Protein AF-A0A8X6XKU7-F1 (afdb_monomer_lite)

pLDDT: mean 76.02, std 21.01, range [29.84, 95.94]

Secondary structure (DSSP, 8-state):
--------------------------------------HHHHSPPEE-TT-HHHHHHHHHHHHHTTS--HHHHHHH--SEETTHHHHHHHHHHH-HHHHHS--------PPPPPHHHHS---TTSS-------------PPP-

Foldseek 3Di:
DDDDDDDDDDDDDDDPDDDDDDDDDDPPPPPCPDDPDDPLLVDAAEAELPDPVLVVVLVVLCVVVPNDDLVVSVVPDSHHYDPSSVSNCVNSCPDPVCVVDPDDPDPPPDDDDPCLVVDDDPPPPGDDDDDDPDDPDDDDPDD

Sequence (143 aa):
MLRQFAIDEQENYPAISRATLCHDSTERKYDKEGSPSTESQKYPILLPKTDHVVNLIIPDYHLKLLHAGSQLLQAALRFWILSAPGAIRRVVRRCIPFFRNPPRFTEQIMGDLLESRVCLSSVFQRIGLDFPGSFLIRSSKGR

Radius of gyration: 30.97 Å; chains: 1; bounding box: 67×94×66 Å

Organism: NCBI:txid2747483

Structure (mmCIF, N/CA/C/O backbone):
data_AF-A0A8X6XKU7-F1
#
_entry.id   AF-A0A8X6XKU7-F1
#
loop_
_atom_site.group_PDB
_atom_site.id
_atom_site.type_symbol
_atom_site.label_atom_id
_atom_site.label_alt_id
_atom_site.label_comp_id
_atom_site.label_asym_id
_atom_site.label_entity_id
_atom_site.label_seq_id
_atom_site.pdbx_PDB_ins_code
_atom_site.Cartn_x
_atom_site.Cartn_y
_atom_site.Cartn_z
_atom_site.occupancy
_atom_site.B_iso_or_equiv
_atom_site.auth_seq_id
_atom_site.auth_comp_id
_atom_site.auth_asym_id
_atom_site.auth_atom_id
_atom_site.pdbx_PDB_model_num
ATOM 1 N N . MET A 1 1 ? 18.959 -56.968 -18.031 1.00 41.44 1 MET A N 1
ATOM 2 C CA . MET A 1 1 ? 20.268 -56.515 -17.512 1.00 41.44 1 MET A CA 1
ATOM 3 C C . MET A 1 1 ? 19.992 -55.288 -16.662 1.00 41.44 1 MET A C 1
ATOM 5 O O . MET A 1 1 ? 19.634 -54.264 -17.212 1.00 41.44 1 MET A O 1
ATOM 9 N N . LEU A 1 2 ? 19.688 -55.487 -15.379 1.00 31.55 2 LEU A N 1
ATOM 10 C CA . LEU A 1 2 ? 20.653 -55.534 -14.264 1.00 31.55 2 LEU A CA 1
ATOM 11 C C . LEU A 1 2 ? 21.309 -54.160 -14.057 1.00 31.55 2 LEU A C 1
ATOM 13 O O . LEU A 1 2 ? 22.100 -53.739 -14.886 1.00 31.55 2 LEU A O 1
ATOM 17 N N . ARG A 1 3 ? 20.803 -53.414 -13.066 1.00 34.06 3 ARG A N 1
ATOM 18 C CA . ARG A 1 3 ? 21.398 -53.171 -11.725 1.00 3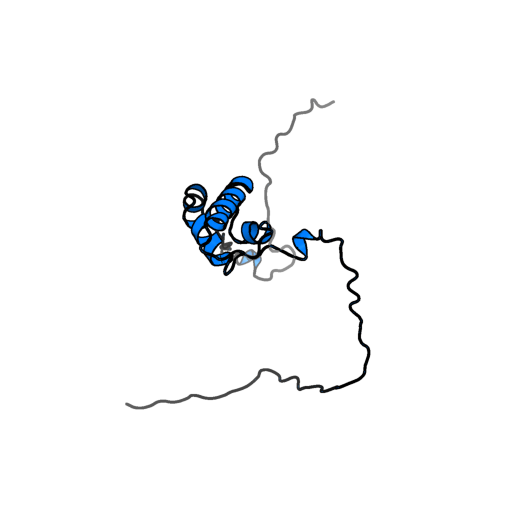4.06 3 ARG A CA 1
ATOM 19 C C . ARG A 1 3 ? 22.285 -51.909 -11.771 1.00 34.06 3 ARG A C 1
ATOM 21 O O . ARG A 1 3 ? 23.256 -51.918 -12.501 1.00 34.06 3 ARG A O 1
ATOM 28 N N . GLN A 1 4 ? 21.909 -50.749 -11.229 1.00 38.66 4 GLN A N 1
ATOM 29 C CA . GLN A 1 4 ? 21.617 -50.350 -9.841 1.00 38.66 4 GLN A CA 1
ATOM 30 C C . GLN A 1 4 ? 22.832 -49.757 -9.103 1.00 38.66 4 GLN A C 1
ATOM 32 O O . GLN A 1 4 ? 23.952 -50.199 -9.325 1.00 38.66 4 GLN A O 1
ATOM 37 N N . PHE A 1 5 ? 22.518 -48.843 -8.169 1.00 32.12 5 PHE A N 1
ATOM 38 C CA . PHE A 1 5 ? 23.328 -48.293 -7.067 1.00 32.12 5 PHE A CA 1
ATOM 39 C C . PHE A 1 5 ? 24.226 -47.103 -7.479 1.00 32.12 5 PHE A C 1
ATOM 41 O O . PHE A 1 5 ? 24.839 -47.142 -8.534 1.00 32.12 5 PHE A O 1
ATOM 48 N N . ALA A 1 6 ? 24.298 -45.987 -6.746 1.00 36.31 6 ALA A N 1
ATOM 49 C CA . ALA A 1 6 ? 24.219 -45.846 -5.294 1.00 36.31 6 ALA A CA 1
ATOM 50 C C . ALA A 1 6 ? 23.579 -44.520 -4.817 1.00 36.31 6 ALA A C 1
ATOM 52 O O . ALA A 1 6 ? 23.642 -43.490 -5.485 1.00 36.31 6 ALA A O 1
ATOM 53 N N . ILE A 1 7 ? 22.957 -44.625 -3.642 1.00 35.53 7 ILE A N 1
ATOM 54 C CA . ILE A 1 7 ? 22.621 -43.573 -2.674 1.00 35.53 7 ILE A CA 1
ATOM 55 C C . ILE A 1 7 ? 23.819 -43.481 -1.692 1.00 35.53 7 ILE A C 1
ATOM 57 O O . ILE A 1 7 ? 24.583 -44.445 -1.624 1.00 35.53 7 ILE A O 1
ATOM 61 N N . ASP A 1 8 ? 23.905 -42.379 -0.933 1.00 29.84 8 ASP A N 1
ATOM 62 C CA . ASP A 1 8 ? 24.845 -42.048 0.170 1.00 29.84 8 ASP A CA 1
ATOM 63 C C . ASP A 1 8 ? 26.211 -41.489 -0.286 1.00 29.84 8 ASP A C 1
ATOM 65 O O . ASP A 1 8 ? 26.763 -41.932 -1.284 1.00 29.84 8 ASP A O 1
ATOM 69 N N . GLU A 1 9 ? 26.812 -40.451 0.308 1.00 40.06 9 GLU A N 1
ATOM 70 C CA . GLU A 1 9 ? 26.745 -39.850 1.656 1.00 40.06 9 GLU A CA 1
ATOM 71 C C . GLU A 1 9 ? 26.743 -38.291 1.525 1.00 40.06 9 GLU A C 1
ATOM 73 O O . GLU A 1 9 ? 27.245 -37.749 0.541 1.00 40.06 9 GLU A O 1
ATOM 78 N N . GLN A 1 10 ? 26.080 -37.473 2.365 1.00 34.94 10 GLN A N 1
ATOM 79 C CA . GLN A 1 10 ? 26.487 -37.115 3.743 1.00 34.94 10 GLN A CA 1
ATOM 80 C C . GLN A 1 10 ? 27.991 -36.734 3.793 1.00 34.94 10 GLN A C 1
ATOM 82 O O . GLN A 1 10 ? 28.833 -37.479 3.336 1.00 34.94 10 GLN A O 1
ATOM 87 N N . GLU A 1 11 ? 28.513 -35.609 4.269 1.00 34.00 11 GLU A N 1
ATOM 88 C CA . GLU A 1 11 ? 28.120 -34.473 5.091 1.00 34.00 11 GLU A CA 1
ATOM 89 C C . GLU A 1 11 ? 29.205 -33.404 4.851 1.00 34.00 11 GLU A C 1
ATOM 91 O O . GLU A 1 11 ? 30.375 -33.774 4.820 1.00 34.00 11 GLU A O 1
ATOM 96 N N . ASN A 1 12 ? 28.888 -32.106 4.743 1.00 36.28 12 ASN A N 1
ATOM 97 C CA . ASN A 1 12 ? 29.779 -31.072 5.304 1.00 36.28 12 ASN A CA 1
ATOM 98 C C . ASN A 1 12 ? 29.107 -29.687 5.369 1.00 36.28 12 ASN A C 1
ATOM 100 O O . ASN A 1 12 ? 29.437 -28.767 4.622 1.00 36.28 12 ASN A O 1
ATOM 104 N N . TYR A 1 13 ? 28.146 -29.526 6.276 1.00 38.97 13 TYR A N 1
ATOM 105 C CA . TYR A 1 13 ? 27.897 -28.213 6.871 1.00 38.97 13 TYR A CA 1
ATOM 106 C C . TYR A 1 13 ? 28.744 -28.151 8.145 1.00 38.97 13 TYR A C 1
ATOM 108 O O . TYR A 1 13 ? 28.534 -28.992 9.021 1.00 38.97 13 TYR A O 1
ATOM 116 N N . PRO A 1 14 ? 29.688 -27.206 8.301 1.00 39.97 14 PRO A N 1
ATOM 117 C CA . PRO A 1 14 ? 30.453 -27.123 9.531 1.00 39.97 14 PRO A CA 1
ATOM 118 C C . PRO A 1 14 ? 29.539 -26.700 10.684 1.00 39.97 14 PRO A C 1
ATOM 120 O O . PRO A 1 14 ? 29.075 -25.562 10.780 1.00 39.97 14 PRO A O 1
ATOM 123 N N . ALA A 1 15 ? 29.299 -27.664 11.569 1.00 35.34 15 ALA A N 1
ATOM 124 C CA . ALA A 1 15 ? 28.739 -27.480 12.889 1.00 35.34 15 ALA A CA 1
ATOM 125 C C . ALA A 1 15 ? 29.697 -26.635 13.742 1.00 35.34 15 ALA A C 1
ATOM 127 O O . ALA A 1 15 ? 30.682 -27.140 14.277 1.00 35.34 15 ALA A O 1
ATOM 128 N N . ILE A 1 16 ? 29.381 -25.353 13.931 1.00 37.69 16 ILE A N 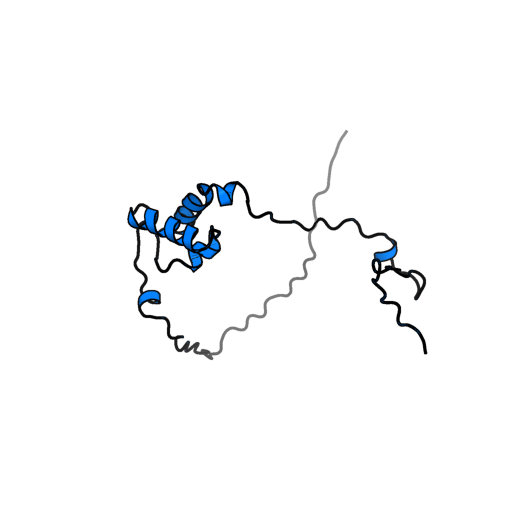1
ATOM 129 C CA . ILE A 1 16 ? 29.890 -24.612 15.087 1.00 37.69 16 ILE A CA 1
ATOM 130 C C . ILE A 1 16 ? 28.904 -24.847 16.228 1.00 37.69 16 ILE A C 1
ATOM 132 O O . ILE A 1 16 ? 27.855 -24.218 16.357 1.00 37.69 16 ILE A O 1
ATOM 136 N N . SER A 1 17 ? 29.264 -25.854 17.014 1.00 34.34 17 SER A N 1
ATOM 137 C CA . SER A 1 17 ? 28.699 -26.216 18.303 1.00 34.34 17 SER A CA 1
ATOM 138 C C . SER A 1 17 ? 28.547 -25.009 19.235 1.00 34.34 17 SER A C 1
ATOM 140 O O . SER A 1 17 ? 29.519 -24.335 19.565 1.00 34.34 17 SER A O 1
ATOM 142 N N . ARG A 1 18 ? 27.312 -24.827 19.719 1.00 41.88 18 ARG A N 1
ATOM 143 C CA . ARG A 1 18 ? 26.946 -24.633 21.135 1.00 41.88 18 ARG A CA 1
ATOM 144 C C . ARG A 1 18 ? 28.070 -24.129 22.055 1.00 41.88 18 ARG A C 1
ATOM 146 O O . ARG A 1 18 ? 28.831 -24.921 22.605 1.00 41.88 18 ARG A O 1
ATOM 153 N N . ALA A 1 19 ? 28.037 -22.835 22.355 1.00 38.44 19 ALA A N 1
ATOM 154 C CA . ALA A 1 19 ? 28.442 -22.329 23.661 1.00 38.44 19 ALA A CA 1
ATOM 155 C C . ALA A 1 19 ? 27.169 -22.040 24.468 1.00 38.44 19 ALA A C 1
ATOM 157 O O . ALA A 1 19 ? 26.467 -21.056 24.238 1.00 38.44 19 ALA A O 1
ATOM 158 N N . THR A 1 20 ? 26.846 -22.945 25.387 1.00 46.28 20 THR A N 1
ATOM 159 C CA . THR A 1 20 ? 25.908 -22.690 26.478 1.00 46.28 20 THR A CA 1
ATOM 160 C C . THR A 1 20 ? 26.613 -21.781 27.482 1.00 46.28 20 THR A C 1
ATOM 162 O O . THR A 1 20 ? 27.528 -22.231 28.164 1.00 46.28 20 THR A O 1
ATOM 165 N N . LEU A 1 21 ? 26.183 -20.527 27.602 1.00 47.84 21 LEU A N 1
ATOM 166 C CA . LEU A 1 21 ? 26.386 -19.734 28.813 1.00 47.84 21 LEU A CA 1
ATOM 167 C C . LEU A 1 21 ? 25.020 -19.219 29.241 1.00 47.84 21 LEU A C 1
ATOM 169 O O . LEU A 1 21 ? 24.426 -18.344 28.616 1.00 47.84 21 LEU A O 1
ATOM 173 N N . CYS A 1 22 ? 24.496 -19.863 30.276 1.00 43.56 22 CYS A N 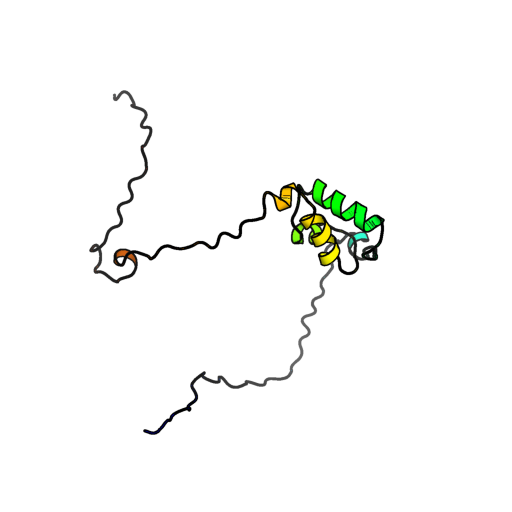1
ATOM 174 C CA . CYS A 1 22 ? 23.303 -19.443 30.974 1.00 43.56 22 CYS A CA 1
ATOM 175 C C . CYS A 1 22 ? 23.733 -18.598 32.178 1.00 43.56 22 CYS A C 1
ATOM 177 O O . CYS A 1 22 ? 24.621 -19.006 32.920 1.00 43.56 22 CYS A O 1
ATOM 179 N N . HIS A 1 23 ? 23.027 -17.478 32.339 1.00 49.25 23 HIS A N 1
ATOM 180 C CA . HIS A 1 23 ? 22.889 -16.633 33.526 1.00 49.25 23 HIS A CA 1
ATOM 181 C C . HIS A 1 23 ? 24.106 -15.810 33.981 1.00 49.25 23 HIS A C 1
ATOM 183 O O . HIS A 1 23 ? 24.982 -16.309 34.670 1.00 49.25 23 HIS A O 1
ATOM 189 N N . ASP A 1 24 ? 24.047 -14.494 33.736 1.00 35.62 24 ASP A N 1
ATOM 190 C CA . ASP A 1 24 ? 23.705 -13.608 34.854 1.00 35.62 24 ASP A CA 1
ATOM 191 C C . ASP A 1 24 ? 23.049 -12.288 34.395 1.00 35.62 24 ASP A C 1
ATOM 193 O O . ASP A 1 24 ? 23.580 -11.524 33.591 1.00 35.62 24 ASP A O 1
ATOM 197 N N . SER A 1 25 ? 21.825 -12.085 34.875 1.00 48.59 25 SER A N 1
ATOM 198 C CA . SER A 1 25 ? 21.288 -10.840 35.427 1.00 48.59 25 SER A CA 1
ATOM 199 C C . SER A 1 25 ? 21.897 -9.509 34.962 1.00 48.59 25 SER A C 1
ATOM 201 O O . SER A 1 25 ? 22.775 -8.954 35.608 1.00 48.59 25 SER A O 1
ATOM 203 N N . THR A 1 26 ? 21.314 -8.896 33.934 1.00 46.28 26 THR A N 1
ATOM 204 C CA . THR A 1 26 ? 20.923 -7.478 34.015 1.00 46.28 26 THR A CA 1
ATOM 205 C C . THR A 1 26 ? 19.709 -7.275 33.122 1.00 46.28 26 THR A C 1
ATOM 207 O O . THR A 1 26 ? 19.782 -7.267 31.893 1.00 46.28 26 THR A O 1
ATOM 210 N N . GLU A 1 27 ? 18.554 -7.144 33.763 1.00 43.00 27 GLU A N 1
ATOM 211 C CA . GLU A 1 27 ? 17.352 -6.598 33.160 1.00 43.00 27 GLU A CA 1
ATOM 212 C C . GLU A 1 27 ? 17.701 -5.235 32.555 1.00 43.00 27 GLU A C 1
ATOM 214 O O . GLU A 1 27 ? 17.753 -4.214 33.239 1.00 43.00 27 GLU A O 1
ATOM 219 N N . ARG A 1 28 ? 17.928 -5.184 31.240 1.00 41.56 28 ARG A N 1
ATOM 220 C CA . ARG A 1 28 ? 17.726 -3.933 30.517 1.00 41.56 28 ARG A CA 1
ATOM 221 C C . ARG A 1 28 ? 16.229 -3.714 30.448 1.00 41.56 28 ARG A C 1
ATOM 223 O O . ARG A 1 28 ? 15.568 -4.112 29.491 1.00 41.56 28 ARG A O 1
ATOM 230 N N . LYS A 1 29 ? 15.729 -3.103 31.522 1.00 41.66 29 LYS A N 1
ATOM 231 C CA . LYS A 1 29 ? 14.513 -2.303 31.578 1.00 41.66 29 LYS A CA 1
ATOM 232 C C . LYS A 1 29 ? 14.369 -1.545 30.260 1.00 41.66 29 LYS A C 1
ATOM 234 O O . LYS A 1 29 ? 14.986 -0.506 30.040 1.00 41.66 29 LYS A O 1
ATOM 239 N N . TYR A 1 30 ? 13.551 -2.079 29.363 1.00 42.72 30 TYR A N 1
ATOM 240 C CA . TYR A 1 30 ? 12.872 -1.248 28.389 1.00 42.72 30 TYR A CA 1
ATOM 241 C C . TYR A 1 30 ? 11.764 -0.533 29.156 1.00 42.72 30 TYR A C 1
ATOM 243 O O . TYR A 1 30 ? 10.590 -0.880 29.037 1.00 42.72 30 TYR A O 1
ATOM 251 N N . ASP A 1 31 ? 12.146 0.470 29.944 1.00 49.66 31 ASP A N 1
ATOM 252 C CA . ASP A 1 31 ? 11.231 1.531 30.335 1.00 49.66 31 ASP A CA 1
ATOM 253 C C . ASP A 1 31 ? 10.943 2.312 29.042 1.00 49.66 31 ASP A C 1
ATOM 255 O O . ASP A 1 31 ? 11.569 3.320 28.721 1.00 49.66 31 ASP A O 1
ATOM 259 N N . LYS A 1 32 ? 10.055 1.762 28.201 1.00 52.78 32 LYS A N 1
ATOM 260 C CA . LYS A 1 32 ? 9.459 2.502 27.092 1.00 52.78 32 LYS A CA 1
ATOM 261 C C . LYS A 1 32 ? 8.514 3.510 27.720 1.00 52.78 32 LYS A C 1
ATOM 263 O O . LYS A 1 32 ? 7.318 3.252 27.840 1.00 52.78 32 LYS A O 1
ATOM 268 N N . GLU A 1 33 ? 9.056 4.647 28.130 1.00 51.44 33 GLU A N 1
ATOM 269 C CA . GLU A 1 33 ? 8.235 5.823 28.357 1.00 51.44 33 GLU A CA 1
ATOM 270 C C . GLU A 1 33 ? 7.499 6.121 27.049 1.00 51.44 33 GLU A C 1
ATOM 272 O O . GLU A 1 33 ? 8.094 6.287 25.980 1.00 51.44 33 GLU A O 1
ATOM 277 N N . GLY A 1 34 ? 6.175 5.997 27.120 1.00 54.88 34 GLY A N 1
ATOM 278 C CA . GLY A 1 34 ? 5.301 5.985 25.965 1.00 54.88 34 GLY A CA 1
ATOM 279 C C . GLY A 1 34 ? 5.425 7.278 25.176 1.00 54.88 34 GLY A C 1
ATOM 280 O O . GLY A 1 34 ? 5.261 8.370 25.713 1.00 54.88 34 GLY A O 1
ATOM 281 N N . SER A 1 35 ? 5.628 7.148 23.865 1.00 61.22 35 SER A N 1
ATOM 282 C CA . SER A 1 35 ? 5.246 8.208 22.934 1.00 61.22 35 SER A CA 1
ATOM 283 C C . SER A 1 35 ? 3.820 8.663 23.268 1.00 61.22 35 SER A C 1
ATOM 285 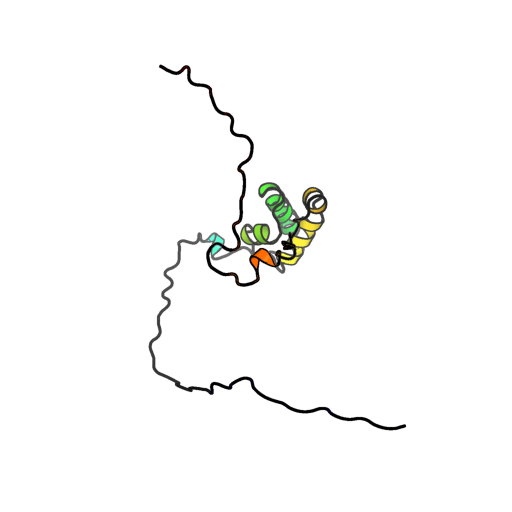O O . SER A 1 35 ? 3.006 7.783 23.572 1.00 61.22 35 SER A O 1
ATOM 287 N N . PRO A 1 36 ? 3.474 9.959 23.176 1.00 65.88 36 PRO A N 1
ATOM 288 C CA . PRO A 1 36 ? 2.118 10.436 23.423 1.00 65.88 36 PRO A CA 1
ATOM 289 C C . PRO A 1 36 ? 1.178 9.935 22.315 1.00 65.88 36 PRO A C 1
ATOM 291 O O . PRO A 1 36 ? 0.817 10.645 21.381 1.00 65.88 36 PRO A O 1
ATOM 294 N N . SER A 1 37 ? 0.802 8.660 22.389 1.00 62.41 37 SER A N 1
ATOM 295 C CA . SER A 1 37 ? -0.281 8.077 21.622 1.00 62.41 37 SER A CA 1
ATOM 296 C C . SER A 1 37 ? -1.571 8.613 22.215 1.00 62.41 37 SER A C 1
ATOM 298 O O . SER A 1 37 ? -1.818 8.442 23.407 1.00 62.41 37 SER A O 1
ATOM 300 N N . THR A 1 38 ? -2.392 9.263 21.397 1.00 71.75 38 THR A N 1
ATOM 301 C CA . THR A 1 38 ? -3.717 9.728 21.829 1.00 71.75 38 THR A CA 1
ATOM 302 C C . THR A 1 38 ? -4.516 8.570 22.445 1.00 71.75 38 THR A C 1
ATOM 304 O O . THR A 1 38 ? -4.409 7.445 21.956 1.00 71.75 38 THR A O 1
ATOM 307 N N . GLU A 1 39 ? -5.343 8.822 23.467 1.00 74.25 39 GLU A N 1
ATOM 308 C CA . GLU A 1 39 ? -6.151 7.787 24.152 1.00 74.25 39 GLU A CA 1
ATOM 309 C C . GLU A 1 39 ? -6.927 6.884 23.171 1.00 74.25 39 GLU A C 1
ATOM 311 O O . GLU A 1 39 ? -6.984 5.666 23.331 1.00 74.25 39 GLU A O 1
ATOM 316 N N . SER A 1 40 ? -7.418 7.464 22.070 1.00 69.06 40 SER A N 1
ATOM 317 C CA . SER A 1 40 ? -8.118 6.748 20.990 1.00 69.06 40 SER A CA 1
ATOM 318 C C . SER A 1 40 ? -7.288 5.678 20.263 1.00 69.06 40 SER A C 1
ATOM 320 O O . SER A 1 40 ? -7.841 4.761 19.665 1.00 69.06 40 SER A O 1
ATOM 322 N N . GLN A 1 41 ? -5.961 5.787 20.301 1.00 71.06 41 GLN A N 1
ATOM 323 C CA . GLN A 1 41 ? -5.032 4.839 19.688 1.00 71.06 41 GLN A CA 1
ATOM 324 C C . GLN A 1 41 ? -4.593 3.754 20.677 1.00 71.06 41 GLN A C 1
ATOM 326 O O . GLN A 1 41 ? -4.226 2.657 20.262 1.00 71.06 41 GLN A O 1
ATOM 331 N N . LYS A 1 42 ? -4.661 4.057 21.978 1.00 78.81 42 LYS A N 1
ATOM 332 C CA . LYS A 1 42 ? -4.389 3.115 23.06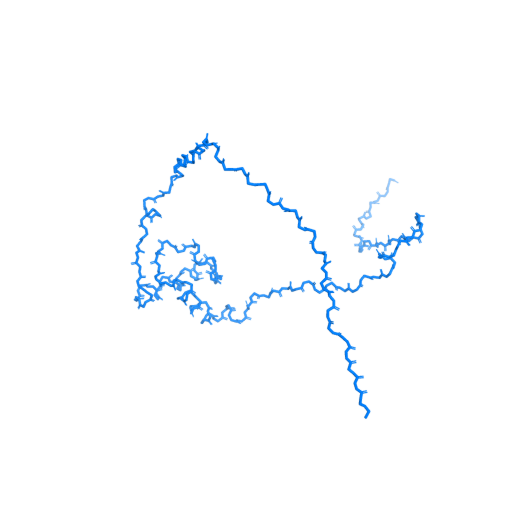6 1.00 78.81 42 LYS A CA 1
ATOM 333 C C . LYS A 1 42 ? -5.546 2.129 23.258 1.00 78.81 42 LYS A C 1
ATOM 335 O O . LYS A 1 42 ? -5.300 0.956 23.522 1.00 78.81 42 LYS A O 1
ATOM 340 N N . TYR A 1 43 ? -6.782 2.590 23.053 1.00 83.62 43 TYR A N 1
ATOM 341 C CA . TYR A 1 43 ? -8.001 1.790 23.207 1.00 83.62 43 TYR A CA 1
ATOM 342 C C . TYR A 1 43 ? -8.887 1.873 21.954 1.00 83.62 43 TYR A C 1
ATOM 344 O O . TYR A 1 43 ? -9.869 2.619 21.930 1.00 83.62 43 TYR A O 1
ATOM 352 N N . PRO A 1 44 ? -8.546 1.137 20.881 1.00 82.88 44 PRO A N 1
ATOM 353 C CA . PRO A 1 44 ? -9.335 1.153 19.658 1.00 82.88 44 PRO A CA 1
ATOM 354 C C . PRO A 1 44 ? -10.686 0.456 19.853 1.00 82.88 44 PRO A C 1
ATOM 356 O O . PRO A 1 44 ? -10.804 -0.548 20.556 1.00 82.88 44 PRO A O 1
ATOM 359 N N . ILE A 1 45 ? -11.709 0.953 19.157 1.00 88.81 45 ILE A N 1
ATOM 360 C CA . ILE A 1 45 ? -13.029 0.316 19.115 1.00 88.81 45 ILE A CA 1
ATOM 361 C C . ILE A 1 45 ? -12.918 -1.006 18.343 1.00 88.81 45 ILE A C 1
ATOM 363 O O . ILE A 1 45 ? -12.415 -1.035 17.213 1.00 88.81 45 ILE A O 1
ATOM 367 N N . LEU A 1 46 ? -13.402 -2.090 18.954 1.00 91.44 46 LEU A N 1
ATOM 368 C CA . LEU A 1 46 ? -13.471 -3.416 18.344 1.00 91.44 46 LEU A CA 1
ATOM 369 C C . LEU A 1 46 ? -14.755 -3.541 17.515 1.00 91.44 46 LEU A C 1
ATOM 371 O O . LEU A 1 46 ? -15.853 -3.379 18.042 1.00 91.44 46 LEU A O 1
ATOM 375 N N . LEU A 1 47 ? -14.619 -3.865 16.231 1.00 92.25 47 LEU A N 1
ATOM 376 C CA . LEU A 1 47 ? -15.732 -4.035 15.302 1.00 92.25 47 LEU A CA 1
ATOM 377 C C . LEU A 1 47 ? -15.769 -5.462 14.735 1.00 92.25 47 LEU A C 1
ATOM 379 O O . LEU A 1 47 ? -14.739 -5.986 14.284 1.00 92.25 47 LEU A O 1
ATOM 383 N N . PRO A 1 48 ? -16.947 -6.104 14.687 1.00 91.50 48 PRO A N 1
ATOM 384 C CA . PRO A 1 48 ? -17.093 -7.377 14.008 1.00 91.50 48 PRO A CA 1
ATOM 385 C C . PRO A 1 48 ? -16.974 -7.208 12.490 1.00 91.50 48 PRO A C 1
ATOM 387 O O . PRO A 1 48 ? -17.378 -6.210 11.899 1.00 91.50 48 PRO A O 1
ATOM 390 N N . LYS A 1 49 ? -16.435 -8.228 11.818 1.00 86.25 49 LYS A N 1
ATOM 391 C CA . LYS A 1 49 ? -16.165 -8.214 10.368 1.00 86.25 49 LYS A CA 1
ATOM 392 C C . LYS A 1 49 ? -17.398 -7.933 9.500 1.00 86.25 49 LYS A C 1
ATOM 394 O O . LYS A 1 49 ? -17.267 -7.446 8.378 1.00 86.25 49 LYS A O 1
ATOM 399 N N . THR A 1 50 ? -18.563 -8.371 9.965 1.00 86.19 50 THR A N 1
ATOM 400 C CA . THR A 1 50 ? -19.841 -8.333 9.242 1.00 86.19 50 THR A CA 1
ATOM 401 C C . THR A 1 50 ? -20.666 -7.095 9.558 1.00 86.19 50 THR A C 1
ATOM 403 O O . THR A 1 50 ? -21.750 -6.954 9.002 1.00 86.19 50 THR A O 1
ATOM 406 N N . ASP A 1 51 ? -20.166 -6.212 10.422 1.00 90.88 51 ASP A N 1
ATOM 407 C CA . ASP A 1 51 ? -20.882 -5.006 10.805 1.00 90.88 51 ASP A CA 1
ATOM 408 C C . ASP A 1 51 ? -21.135 -4.095 9.594 1.00 90.88 51 ASP A C 1
ATOM 410 O O . ASP A 1 51 ? -20.295 -3.960 8.695 1.00 90.88 51 ASP A O 1
ATOM 414 N N . HIS A 1 52 ? -22.291 -3.436 9.582 1.00 92.38 52 HIS A N 1
ATOM 415 C CA . HIS A 1 52 ? -22.637 -2.446 8.570 1.00 92.38 52 HIS A CA 1
ATOM 416 C C . HIS A 1 52 ? -21.621 -1.298 8.561 1.00 92.38 52 HIS A C 1
ATOM 418 O O . HIS A 1 52 ? -21.173 -0.873 7.497 1.00 92.38 52 HIS A O 1
ATOM 424 N N . VAL A 1 53 ? -21.173 -0.881 9.748 1.00 93.31 53 VAL A N 1
ATOM 425 C CA . VAL A 1 53 ? -20.195 0.197 9.932 1.00 93.31 53 VAL A CA 1
ATOM 426 C C . VAL A 1 53 ? -18.877 -0.109 9.212 1.00 93.31 53 VAL A C 1
ATOM 428 O O . VAL A 1 53 ? -18.339 0.737 8.500 1.00 93.31 53 VAL A O 1
ATOM 431 N N . VAL A 1 54 ? -18.383 -1.347 9.299 1.00 93.69 54 VAL A N 1
ATOM 432 C CA . VAL A 1 54 ? -17.150 -1.779 8.617 1.00 93.69 54 VAL A CA 1
ATOM 433 C C . VAL A 1 54 ? -17.287 -1.699 7.095 1.00 93.69 54 VAL A C 1
ATOM 435 O O . VAL A 1 54 ? -16.345 -1.300 6.404 1.00 93.69 54 VAL A O 1
ATOM 438 N N . ASN A 1 55 ? -18.466 -2.037 6.568 1.00 92.06 55 ASN A N 1
ATOM 439 C CA . ASN A 1 55 ? -18.748 -1.960 5.136 1.00 92.06 55 ASN A CA 1
ATOM 440 C C . ASN A 1 55 ? -18.836 -0.517 4.615 1.00 92.06 55 ASN A C 1
ATOM 442 O O . ASN A 1 55 ? -18.731 -0.331 3.408 1.00 92.06 55 ASN A O 1
ATOM 446 N N . LEU A 1 56 ? -18.989 0.480 5.492 1.00 93.75 56 LEU A N 1
ATOM 447 C CA . LEU A 1 56 ? -18.964 1.903 5.139 1.00 93.75 56 LEU A CA 1
ATOM 448 C C . LEU A 1 56 ? -17.577 2.529 5.333 1.00 93.75 56 LEU A C 1
ATOM 450 O O . LEU A 1 56 ? -17.089 3.235 4.453 1.00 93.75 56 LEU A O 1
ATOM 454 N N . ILE A 1 57 ? -16.912 2.229 6.453 1.00 94.94 57 ILE A N 1
ATOM 455 C CA . ILE A 1 57 ? -15.617 2.828 6.804 1.00 94.94 57 ILE A CA 1
ATOM 456 C C . ILE A 1 57 ? -14.518 2.404 5.824 1.00 94.94 57 ILE A C 1
ATOM 458 O O . ILE A 1 57 ? -13.724 3.238 5.394 1.00 94.94 57 ILE A O 1
ATOM 462 N N . ILE A 1 58 ? -14.445 1.119 5.453 1.00 95.06 58 ILE A N 1
ATOM 463 C CA . ILE A 1 58 ? -13.360 0.638 4.581 1.00 95.06 58 ILE A CA 1
ATOM 464 C C . ILE A 1 58 ? -13.418 1.304 3.190 1.00 95.06 58 ILE A C 1
ATOM 466 O O . ILE A 1 58 ? -12.376 1.792 2.747 1.00 95.06 58 ILE A O 1
ATOM 470 N N . PRO A 1 59 ? -14.569 1.366 2.485 1.00 95.06 59 PRO A N 1
ATOM 471 C CA . PRO A 1 59 ? -14.662 2.097 1.220 1.00 95.06 59 PRO A CA 1
ATOM 472 C C . PRO A 1 59 ? -14.368 3.592 1.348 1.00 95.06 59 PRO A C 1
ATOM 474 O O . PRO A 1 59 ? -13.673 4.133 0.493 1.00 95.06 59 PRO A O 1
ATOM 477 N N . ASP A 1 60 ? -14.838 4.243 2.414 1.00 95.50 60 ASP A N 1
ATOM 478 C CA . ASP A 1 60 ? -14.584 5.667 2.656 1.00 95.50 60 ASP A CA 1
ATOM 479 C C . ASP A 1 60 ? -13.078 5.957 2.774 1.00 95.50 60 ASP A C 1
ATOM 481 O O . ASP A 1 60 ? -12.540 6.794 2.049 1.00 95.50 60 ASP A O 1
ATOM 485 N N . TYR A 1 61 ? -12.355 5.181 3.589 1.00 95.44 61 TYR A N 1
ATOM 486 C CA . TYR A 1 61 ? -10.895 5.284 3.689 1.00 95.44 61 TYR A CA 1
ATOM 487 C C . TYR A 1 61 ? -10.185 4.914 2.383 1.00 95.44 61 TYR A C 1
ATOM 489 O O . TYR A 1 61 ? -9.200 5.552 2.019 1.00 95.44 61 TYR A O 1
ATOM 497 N N . HIS A 1 62 ? -10.676 3.907 1.656 1.00 95.19 62 HIS A N 1
ATOM 498 C CA . HIS A 1 62 ? -10.105 3.521 0.367 1.00 95.19 62 HIS A CA 1
ATOM 499 C C . HIS A 1 62 ? -10.181 4.658 -0.661 1.00 95.19 62 HIS A C 1
ATOM 501 O O . HIS A 1 62 ? -9.216 4.875 -1.389 1.00 95.19 62 HIS A O 1
ATOM 507 N N . LEU A 1 63 ? -11.290 5.404 -0.698 1.00 94.50 63 LEU A N 1
ATOM 508 C CA . LEU A 1 63 ? -11.459 6.556 -1.586 1.00 94.50 63 LEU A CA 1
ATOM 509 C C . LEU A 1 63 ? -10.673 7.781 -1.100 1.00 94.50 63 LEU A C 1
ATOM 511 O O . LEU A 1 63 ? -9.976 8.405 -1.897 1.00 94.50 63 LEU A O 1
ATOM 515 N N . LYS A 1 64 ? -10.712 8.086 0.205 1.00 95.94 64 LYS A N 1
ATOM 516 C CA . LYS A 1 64 ? -9.949 9.195 0.811 1.00 95.94 64 LYS A CA 1
ATOM 517 C C . LYS A 1 64 ? -8.442 9.061 0.605 1.00 95.94 64 LYS A C 1
ATOM 519 O O . LYS A 1 64 ? -7.755 10.062 0.443 1.00 95.94 64 LYS A O 1
ATOM 524 N N . LEU A 1 65 ? -7.934 7.830 0.588 1.00 94.94 65 LEU A N 1
ATOM 525 C CA . LEU A 1 65 ? -6.524 7.519 0.351 1.00 94.94 65 LEU A CA 1
ATOM 526 C C . LEU A 1 65 ? -6.228 7.181 -1.121 1.00 94.94 65 LEU A C 1
ATOM 528 O O . LEU A 1 65 ? -5.281 6.448 -1.396 1.00 94.94 65 LEU A O 1
ATOM 532 N N . LEU A 1 66 ? -7.034 7.686 -2.063 1.00 93.31 66 LEU A N 1
ATOM 533 C CA . LEU A 1 66 ? -6.796 7.587 -3.510 1.00 93.31 66 LEU A CA 1
ATOM 534 C C . LEU A 1 66 ? -6.620 6.144 -4.012 1.00 93.31 66 LEU A C 1
ATOM 536 O O . LEU A 1 66 ? -5.661 5.816 -4.706 1.00 93.31 66 LEU A O 1
ATOM 540 N N . HIS A 1 67 ? -7.558 5.268 -3.663 1.00 92.12 67 HIS A N 1
ATOM 541 C CA . HIS A 1 67 ? -7.529 3.842 -3.997 1.00 92.12 67 HIS A CA 1
ATOM 542 C C . HIS A 1 67 ? -6.362 3.063 -3.379 1.00 92.12 67 HIS A C 1
ATOM 544 O O . HIS A 1 67 ? -5.862 2.101 -3.967 1.00 92.12 67 HIS A O 1
ATOM 550 N N . ALA A 1 68 ? -5.970 3.443 -2.162 1.00 90.81 68 ALA A N 1
ATOM 551 C CA . ALA A 1 68 ? -4.928 2.778 -1.394 1.00 90.81 68 ALA A CA 1
ATOM 552 C C . ALA A 1 68 ? -5.046 1.242 -1.390 1.00 90.81 68 ALA A C 1
ATOM 554 O O . ALA A 1 68 ? -6.137 0.663 -1.309 1.00 90.81 68 ALA A O 1
ATOM 555 N N . GLY A 1 69 ? -3.885 0.584 -1.433 1.00 90.62 69 GLY A N 1
ATOM 556 C CA . GLY A 1 69 ? -3.764 -0.864 -1.293 1.00 90.62 69 GLY A CA 1
ATOM 557 C C . GLY A 1 69 ? -4.056 -1.349 0.131 1.00 90.62 69 GLY A C 1
ATOM 558 O O . GLY A 1 69 ? -4.191 -0.570 1.076 1.00 90.62 69 GLY A O 1
ATOM 559 N N . SER A 1 70 ? -4.115 -2.670 0.310 1.00 92.06 70 SER A N 1
ATOM 560 C CA . SER A 1 70 ? -4.551 -3.275 1.576 1.00 92.06 70 SER A CA 1
ATOM 561 C C . SER A 1 70 ? -3.676 -2.927 2.779 1.00 92.06 70 SER A C 1
ATOM 563 O O . SER A 1 70 ? -4.201 -2.752 3.874 1.00 92.06 70 SER A O 1
ATOM 565 N N . GLN A 1 71 ? -2.360 -2.824 2.585 1.00 92.25 71 GLN A N 1
ATOM 566 C CA . GLN A 1 71 ? -1.417 -2.537 3.668 1.00 92.25 71 GLN A CA 1
ATOM 567 C C . GLN A 1 71 ? -1.564 -1.101 4.178 1.00 92.25 71 GLN A C 1
ATOM 569 O O . GLN A 1 71 ? -1.607 -0.879 5.386 1.00 92.25 71 GLN A O 1
ATOM 574 N N . LEU A 1 72 ? -1.727 -0.143 3.261 1.00 93.56 72 LEU A N 1
ATOM 575 C CA . LEU A 1 72 ? -1.938 1.257 3.612 1.00 93.56 72 LEU A CA 1
ATOM 576 C C . LEU A 1 72 ? -3.291 1.460 4.307 1.00 93.56 72 LEU A C 1
ATOM 578 O O . LEU A 1 72 ? -3.346 2.129 5.334 1.00 93.56 72 LEU A O 1
ATOM 582 N N . LEU A 1 73 ? -4.363 0.820 3.819 1.00 94.75 73 LEU A N 1
ATOM 583 C CA . LEU A 1 73 ? -5.653 0.848 4.518 1.00 94.75 73 LEU A CA 1
ATOM 584 C C . LEU A 1 73 ? -5.552 0.279 5.932 1.00 94.75 73 LEU A C 1
ATOM 586 O O . LEU A 1 73 ? -6.091 0.864 6.865 1.00 94.75 73 LEU A O 1
ATOM 590 N N . GLN A 1 74 ? -4.865 -0.850 6.102 1.00 93.25 74 GLN A N 1
ATOM 591 C CA . GLN A 1 74 ? -4.726 -1.476 7.413 1.00 93.25 74 GLN A CA 1
ATOM 592 C C . GLN A 1 74 ? -3.970 -0.579 8.403 1.00 93.25 74 GLN A C 1
ATOM 594 O O . GLN A 1 74 ? -4.323 -0.561 9.576 1.00 93.25 74 GLN A O 1
ATOM 599 N N . ALA A 1 75 ? -2.971 0.174 7.936 1.00 92.12 75 ALA A N 1
ATOM 600 C CA . ALA A 1 75 ? -2.235 1.128 8.763 1.00 92.12 75 ALA A CA 1
ATOM 601 C C . ALA A 1 75 ? -3.040 2.403 9.079 1.00 92.12 75 ALA A C 1
ATOM 603 O O . ALA A 1 75 ? -2.861 2.997 10.139 1.00 92.12 75 ALA A O 1
ATOM 604 N N . ALA A 1 76 ? -3.918 2.835 8.170 1.00 92.19 76 ALA A N 1
ATOM 605 C CA . ALA A 1 76 ? -4.698 4.062 8.327 1.00 92.19 76 ALA A CA 1
ATOM 606 C C . ALA A 1 76 ? -5.962 3.889 9.188 1.00 92.19 76 ALA A C 1
ATOM 608 O O . ALA A 1 76 ? -6.455 4.858 9.773 1.00 92.19 76 ALA A O 1
ATOM 609 N N . LEU A 1 77 ? -6.511 2.674 9.258 1.00 91.38 77 LEU A N 1
ATOM 610 C CA . LEU A 1 77 ? -7.691 2.378 10.065 1.00 91.38 77 LEU A CA 1
ATOM 611 C C . LEU A 1 77 ? -7.356 2.456 11.559 1.00 91.38 77 LEU A C 1
ATOM 613 O O . LEU A 1 77 ? -6.522 1.714 12.067 1.00 91.38 77 LEU A O 1
ATOM 617 N N . ARG A 1 78 ? -8.081 3.311 12.285 1.00 88.81 78 ARG A N 1
ATOM 618 C CA . ARG A 1 78 ? -7.988 3.449 13.752 1.00 88.81 78 ARG A CA 1
ATOM 619 C C . ARG A 1 78 ? -8.906 2.484 14.521 1.00 88.81 78 ARG A C 1
ATOM 621 O O . ARG A 1 78 ? -9.109 2.647 15.718 1.00 88.81 78 ARG A O 1
ATOM 628 N N . PHE A 1 79 ? -9.477 1.498 13.831 1.00 90.00 79 PHE A N 1
ATOM 629 C CA . PHE A 1 79 ? -10.439 0.541 14.378 1.00 90.00 79 PHE A CA 1
ATOM 630 C C . PHE A 1 79 ? -9.854 -0.865 14.381 1.00 90.00 79 PHE A C 1
ATOM 632 O O . PHE A 1 79 ? -9.203 -1.279 13.417 1.00 90.00 79 PHE A O 1
ATOM 639 N N . TRP A 1 80 ? -10.161 -1.640 15.419 1.00 91.12 80 TRP A N 1
ATOM 640 C CA . TRP A 1 80 ? -9.840 -3.059 15.439 1.00 91.12 80 TRP A CA 1
ATOM 641 C C . TRP A 1 80 ? -10.975 -3.857 14.824 1.00 91.12 80 TRP A C 1
ATOM 643 O O . TRP A 1 80 ? -11.956 -4.195 15.469 1.00 91.12 80 TRP A O 1
ATOM 653 N N . ILE A 1 81 ? -10.841 -4.168 13.540 1.00 92.88 81 ILE A N 1
ATOM 654 C CA . ILE A 1 81 ? -11.810 -5.006 12.837 1.00 92.88 81 ILE A CA 1
ATOM 655 C C . ILE A 1 81 ? -11.371 -6.464 12.964 1.00 92.88 81 ILE A C 1
ATOM 657 O O . ILE A 1 81 ? -10.252 -6.821 12.578 1.00 92.88 81 ILE A O 1
ATOM 661 N N . LEU A 1 82 ? -12.263 -7.332 13.445 1.00 91.25 82 LEU A N 1
ATOM 662 C CA . LEU A 1 82 ? -12.015 -8.772 13.480 1.00 91.25 82 LEU A CA 1
ATOM 663 C C . LEU A 1 82 ? -11.725 -9.276 12.058 1.00 91.25 82 LEU A C 1
ATOM 665 O O . LEU A 1 82 ? -12.560 -9.178 11.159 1.00 91.25 82 LEU A O 1
ATOM 669 N N . SER A 1 83 ? -10.522 -9.809 11.826 1.00 88.19 83 SER A N 1
ATOM 670 C CA . SER A 1 83 ? -10.056 -10.196 10.485 1.00 88.19 83 SER A CA 1
ATOM 671 C C . SER A 1 83 ? -10.070 -9.030 9.468 1.00 88.19 83 SER A C 1
ATOM 673 O O . SER A 1 83 ? -10.479 -9.195 8.310 1.00 88.19 83 SER A O 1
ATOM 675 N N . ALA A 1 84 ? -9.578 -7.850 9.879 1.00 90.19 84 ALA A N 1
ATOM 676 C CA . ALA A 1 84 ? -9.446 -6.656 9.031 1.00 90.19 84 ALA A CA 1
ATOM 677 C C . ALA A 1 84 ? -8.853 -6.932 7.630 1.00 90.19 84 ALA A C 1
ATOM 679 O O . ALA A 1 84 ? -9.462 -6.510 6.643 1.00 90.19 84 ALA A O 1
ATOM 680 N N . PRO A 1 85 ? -7.758 -7.714 7.469 1.00 91.81 85 PRO A N 1
ATOM 681 C CA . PRO A 1 85 ? -7.160 -7.950 6.151 1.00 91.81 85 PRO A CA 1
ATOM 682 C C . PRO A 1 85 ? -8.103 -8.653 5.167 1.00 91.81 85 PRO A C 1
ATOM 684 O O . PRO A 1 85 ? -7.968 -8.514 3.950 1.00 91.81 85 PRO A O 1
ATOM 687 N N . GLY A 1 86 ? -9.049 -9.453 5.669 1.00 92.50 86 GLY A N 1
ATOM 688 C CA . GLY A 1 86 ? -10.056 -10.115 4.843 1.00 92.50 86 GLY A CA 1
ATOM 689 C C . GLY A 1 86 ? -11.137 -9.148 4.360 1.00 92.50 86 GLY A C 1
ATOM 690 O O . GLY A 1 86 ? -11.521 -9.193 3.192 1.00 92.50 86 GLY A O 1
ATOM 691 N N . ALA A 1 87 ? -11.608 -8.262 5.242 1.00 92.88 87 ALA A N 1
ATOM 692 C CA . ALA A 1 87 ? -12.593 -7.237 4.898 1.00 92.88 87 ALA A CA 1
ATOM 693 C C . ALA A 1 87 ? -12.009 -6.199 3.923 1.00 92.88 87 ALA A C 1
ATOM 695 O O . ALA A 1 87 ? -12.623 -5.903 2.900 1.00 92.88 87 ALA A O 1
ATOM 696 N N . ILE A 1 88 ? -10.777 -5.743 4.169 1.00 94.50 88 ILE A N 1
ATOM 697 C CA . ILE A 1 88 ? -10.067 -4.786 3.310 1.00 94.50 88 ILE A CA 1
ATOM 698 C C . ILE A 1 88 ? -9.850 -5.365 1.908 1.00 94.50 88 ILE A C 1
ATOM 700 O O . ILE A 1 88 ? -10.210 -4.731 0.917 1.00 94.50 88 ILE A O 1
ATOM 704 N N . ARG A 1 89 ? -9.338 -6.602 1.793 1.00 92.94 89 ARG A N 1
ATOM 705 C CA . ARG A 1 89 ? -9.136 -7.251 0.483 1.00 92.94 89 ARG A CA 1
ATOM 706 C C . ARG A 1 89 ? -10.430 -7.399 -0.312 1.00 92.94 89 ARG A C 1
ATOM 708 O O . ARG A 1 89 ? -10.389 -7.294 -1.533 1.00 92.94 89 ARG A O 1
ATOM 715 N N . ARG A 1 90 ? -11.569 -7.629 0.350 1.00 92.38 90 ARG A N 1
ATOM 716 C CA . ARG A 1 90 ? -12.879 -7.697 -0.317 1.00 92.38 90 ARG A CA 1
ATOM 717 C C . ARG A 1 90 ? -13.230 -6.372 -0.995 1.00 92.38 90 ARG A C 1
ATOM 719 O O . ARG A 1 90 ? -13.695 -6.397 -2.129 1.00 92.38 90 ARG A O 1
ATOM 726 N N . VAL A 1 91 ? -13.008 -5.247 -0.316 1.00 92.94 91 VAL A N 1
ATOM 727 C CA . VAL A 1 91 ? -13.294 -3.909 -0.857 1.00 92.94 91 VAL A CA 1
ATOM 728 C C . VAL A 1 91 ? -12.317 -3.556 -1.975 1.00 92.94 91 VAL A C 1
ATOM 730 O O . VAL A 1 91 ? -12.749 -3.228 -3.075 1.00 92.94 91 VAL A O 1
ATOM 733 N N . VAL A 1 92 ? -11.012 -3.722 -1.738 1.00 92.75 92 VAL A N 1
ATOM 734 C CA . VAL A 1 92 ? -9.964 -3.399 -2.723 1.00 92.75 92 VAL A CA 1
ATOM 735 C C . VAL A 1 92 ? -10.140 -4.200 -4.020 1.00 92.75 92 VAL A C 1
ATOM 737 O O . VAL A 1 92 ? -10.028 -3.640 -5.102 1.00 92.75 92 VAL A O 1
ATOM 740 N N . ARG A 1 93 ? -10.496 -5.491 -3.946 1.00 90.88 93 ARG A N 1
ATOM 741 C CA . ARG A 1 93 ? -10.737 -6.321 -5.145 1.00 90.88 93 ARG A CA 1
ATOM 742 C C . ARG A 1 93 ? -11.983 -5.933 -5.941 1.00 90.88 93 ARG A C 1
ATOM 744 O O . ARG A 1 93 ? -12.055 -6.252 -7.120 1.00 90.88 93 ARG A O 1
ATOM 751 N N . ARG A 1 94 ? -12.971 -5.290 -5.310 1.00 91.38 94 ARG A N 1
ATOM 752 C CA . ARG A 1 94 ? -14.181 -4.788 -5.986 1.00 91.38 94 ARG A CA 1
ATOM 753 C C . ARG A 1 94 ? -13.976 -3.402 -6.602 1.00 91.38 94 ARG A C 1
ATOM 755 O O . ARG A 1 94 ? -14.832 -2.939 -7.347 1.00 91.38 94 ARG A O 1
ATOM 762 N N . CYS A 1 95 ? -12.866 -2.735 -6.294 1.00 91.56 95 CYS A N 1
ATOM 763 C CA . CYS A 1 95 ? -12.547 -1.425 -6.835 1.00 91.56 95 CYS A CA 1
ATOM 764 C C . CYS A 1 95 ? -12.131 -1.526 -8.311 1.00 91.56 95 CYS A C 1
ATOM 766 O O . CYS A 1 95 ? -11.115 -2.137 -8.637 1.00 91.56 95 CYS A O 1
ATOM 768 N N . ILE A 1 96 ? -12.896 -0.883 -9.200 1.00 90.44 96 ILE A N 1
ATOM 769 C CA . ILE A 1 96 ? -12.636 -0.876 -10.648 1.00 90.44 96 ILE A CA 1
ATOM 770 C C . ILE A 1 96 ? -11.279 -0.224 -10.983 1.00 90.44 96 ILE A C 1
ATOM 772 O O . ILE A 1 96 ? -10.518 -0.844 -11.725 1.00 90.44 96 ILE A O 1
ATOM 776 N N . PRO A 1 97 ? -10.921 0.966 -10.450 1.00 85.88 97 PRO A N 1
ATOM 777 C CA . PRO A 1 97 ? -9.592 1.554 -10.647 1.00 85.88 97 PRO A CA 1
ATOM 778 C C . PRO A 1 97 ? -8.435 0.624 -10.271 1.00 85.88 97 PRO A C 1
ATOM 780 O O . PRO A 1 97 ? -7.511 0.450 -11.061 1.00 85.88 97 PRO A O 1
ATOM 783 N N . PHE A 1 98 ? -8.513 -0.021 -9.104 1.00 86.62 98 PHE A N 1
ATOM 784 C CA . PHE A 1 98 ? -7.476 -0.943 -8.638 1.00 86.62 98 PHE A CA 1
ATOM 785 C C . PHE A 1 98 ? -7.406 -2.213 -9.499 1.00 86.62 98 PHE A C 1
ATOM 787 O O . PHE A 1 98 ? -6.324 -2.716 -9.781 1.00 86.62 98 PHE A O 1
ATOM 794 N N . PHE A 1 99 ? -8.558 -2.719 -9.951 1.00 86.50 99 PHE A N 1
ATOM 795 C CA . PHE A 1 99 ? -8.623 -3.873 -10.845 1.00 86.50 99 PHE A CA 1
ATOM 796 C C . PHE A 1 99 ? -8.067 -3.570 -12.244 1.00 86.50 99 PHE A C 1
ATOM 798 O O . PHE A 1 99 ? -7.401 -4.417 -12.831 1.00 86.50 99 PHE A O 1
ATOM 805 N N . ARG A 1 100 ? -8.323 -2.369 -12.779 1.00 88.50 100 ARG A N 1
ATOM 806 C CA . ARG A 1 100 ? -7.807 -1.931 -14.088 1.00 88.50 100 ARG A CA 1
ATOM 807 C C . ARG A 1 100 ? -6.306 -1.656 -14.059 1.00 88.50 100 ARG A C 1
ATOM 809 O O . ARG A 1 100 ? -5.619 -1.987 -15.020 1.00 88.50 100 ARG A O 1
ATOM 816 N N . ASN A 1 101 ? -5.813 -1.090 -12.959 1.00 85.25 101 ASN A N 1
ATOM 817 C CA . ASN A 1 101 ? -4.413 -0.713 -12.778 1.00 85.25 101 ASN A CA 1
ATOM 818 C C . ASN A 1 101 ? -3.797 -1.483 -11.599 1.00 85.25 101 ASN A C 1
ATOM 820 O O . ASN A 1 101 ? -3.447 -0.866 -10.587 1.00 85.25 101 ASN A O 1
ATOM 824 N N . PRO A 1 102 ? -3.672 -2.821 -11.683 1.00 81.56 102 PRO A N 1
ATOM 825 C CA . PRO A 1 102 ? -3.049 -3.574 -10.611 1.00 81.56 102 PRO A CA 1
ATOM 826 C C . PRO A 1 102 ? -1.587 -3.130 -10.466 1.00 81.56 102 PRO A C 1
ATOM 828 O O . PRO A 1 102 ? -0.925 -2.858 -11.477 1.00 81.56 102 PRO A O 1
ATOM 831 N N . PRO A 1 103 ? -1.055 -3.069 -9.232 1.00 76.50 103 PRO A N 1
ATOM 832 C CA . PRO A 1 103 ? 0.362 -2.816 -9.033 1.00 76.50 103 PRO A CA 1
ATOM 833 C C . PRO A 1 103 ? 1.155 -3.893 -9.775 1.00 76.50 103 PRO A C 1
ATOM 835 O O . PRO A 1 103 ? 0.984 -5.089 -9.529 1.00 76.50 103 PRO A O 1
ATOM 838 N N . ARG A 1 104 ? 1.994 -3.470 -10.720 1.00 81.62 104 ARG A N 1
ATOM 839 C CA . ARG A 1 104 ? 2.899 -4.374 -11.423 1.00 81.62 104 ARG A CA 1
ATOM 840 C C . ARG A 1 104 ? 4.129 -4.554 -10.552 1.00 81.62 104 ARG A C 1
ATOM 842 O O . ARG A 1 104 ? 4.889 -3.609 -10.361 1.00 81.62 104 ARG A O 1
ATOM 849 N N . PHE A 1 105 ? 4.317 -5.757 -10.027 1.00 78.19 105 PHE A N 1
ATOM 850 C CA . PHE A 1 105 ? 5.617 -6.154 -9.508 1.00 78.19 105 PHE A CA 1
ATOM 851 C C . PHE A 1 105 ? 6.529 -6.314 -10.720 1.00 78.19 105 PHE A C 1
ATOM 853 O O . PHE A 1 105 ? 6.390 -7.259 -11.492 1.00 78.19 105 PHE A O 1
ATOM 860 N N . THR A 1 106 ? 7.380 -5.323 -10.962 1.00 79.44 106 THR A N 1
ATOM 861 C CA . THR A 1 106 ? 8.424 -5.444 -11.972 1.00 79.44 106 THR A CA 1
ATOM 862 C C . THR A 1 106 ? 9.521 -6.298 -11.367 1.00 79.44 106 THR A C 1
ATOM 864 O O . THR A 1 106 ? 10.296 -5.821 -10.538 1.00 79.44 106 THR A O 1
ATOM 867 N N . GLU A 1 107 ? 9.587 -7.562 -11.759 1.00 80.75 107 GLU A N 1
ATOM 868 C CA . GLU A 1 107 ? 10.845 -8.283 -11.644 1.00 80.75 107 GLU A CA 1
ATOM 869 C C . GLU A 1 107 ? 11.792 -7.625 -12.642 1.00 80.75 107 GLU A C 1
ATOM 871 O O . GLU A 1 107 ? 11.495 -7.538 -13.836 1.00 80.75 107 GLU A O 1
ATOM 876 N N . GLN A 1 108 ? 12.883 -7.045 -12.143 1.00 81.25 108 GLN A N 1
ATOM 877 C CA . GLN A 1 108 ? 13.919 -6.524 -13.017 1.00 81.25 108 GLN A CA 1
ATOM 878 C C . GLN A 1 108 ? 14.555 -7.726 -13.715 1.00 81.25 108 GLN A C 1
ATOM 880 O O . GLN A 1 108 ? 15.430 -8.385 -13.159 1.00 81.25 108 GLN A O 1
ATOM 885 N N . ILE A 1 109 ? 14.080 -8.031 -14.922 1.00 80.62 109 ILE A N 1
ATOM 886 C CA . ILE A 1 109 ? 14.710 -9.017 -15.793 1.00 80.62 109 ILE A CA 1
ATOM 887 C C . ILE A 1 109 ? 16.015 -8.376 -16.263 1.00 80.62 109 ILE A C 1
ATOM 889 O O . ILE A 1 109 ? 16.034 -7.569 -17.193 1.00 80.62 109 ILE A O 1
ATOM 893 N N . MET A 1 110 ? 17.098 -8.663 -15.546 1.00 85.56 110 MET A N 1
ATOM 894 C CA . MET A 1 110 ? 18.440 -8.297 -15.975 1.00 85.56 110 MET A CA 1
ATOM 895 C C . MET A 1 110 ? 18.774 -9.156 -17.190 1.00 85.56 110 MET A C 1
ATOM 897 O O . MET A 1 110 ? 18.696 -10.380 -17.117 1.00 85.56 110 MET A O 1
ATOM 901 N N . GLY A 1 111 ? 19.098 -8.521 -18.315 1.00 87.06 111 GLY A N 1
ATOM 902 C CA . GLY A 1 111 ? 19.659 -9.244 -19.452 1.00 87.06 111 GLY A CA 1
ATOM 903 C C . GLY A 1 111 ? 21.027 -9.822 -19.092 1.00 87.06 111 GLY A C 1
ATOM 904 O O . GLY A 1 111 ? 21.697 -9.311 -18.190 1.00 87.06 111 GLY A O 1
ATOM 905 N N . ASP A 1 112 ? 21.448 -10.858 -19.813 1.00 89.00 112 ASP A N 1
ATOM 906 C CA . ASP A 1 112 ? 22.785 -11.418 -19.649 1.00 89.00 112 ASP A CA 1
ATOM 907 C C . ASP A 1 112 ? 23.837 -10.325 -19.875 1.00 89.00 112 ASP A C 1
ATOM 909 O O . ASP A 1 112 ? 23.840 -9.622 -20.892 1.00 89.00 112 ASP A O 1
ATOM 913 N N . LEU A 1 113 ? 24.728 -10.149 -18.898 1.00 89.12 113 LEU A N 1
ATOM 914 C CA . LEU A 1 113 ? 25.839 -9.220 -19.046 1.00 89.12 113 LEU A CA 1
ATOM 915 C C . LEU A 1 113 ? 26.790 -9.764 -20.114 1.00 89.12 113 LEU A C 1
ATOM 917 O O . LEU A 1 113 ? 27.175 -10.931 -20.083 1.00 89.12 113 LEU A O 1
ATOM 921 N N . LEU A 1 114 ? 27.218 -8.889 -21.027 1.00 89.06 114 LEU A N 1
ATOM 922 C CA . LEU A 1 114 ? 28.248 -9.223 -22.006 1.00 89.06 114 LEU A CA 1
ATOM 923 C C . LEU A 1 114 ? 29.498 -9.752 -21.296 1.00 89.06 114 LEU A C 1
ATOM 925 O O . LEU A 1 114 ? 29.920 -9.213 -20.273 1.00 89.06 114 LEU A O 1
ATOM 929 N N . GLU A 1 115 ? 30.155 -10.739 -21.897 1.00 86.75 115 GLU A N 1
ATOM 930 C CA . GLU A 1 115 ? 31.400 -11.325 -21.386 1.00 86.75 115 GLU A CA 1
ATOM 931 C C . GLU A 1 115 ? 32.499 -10.265 -21.168 1.00 86.75 115 GLU A C 1
ATOM 933 O O . GLU A 1 115 ? 33.335 -10.380 -20.269 1.00 86.75 115 GLU A O 1
ATOM 938 N N . SER A 1 116 ? 32.441 -9.166 -21.933 1.00 83.88 116 SER A N 1
ATOM 939 C CA . SER A 1 116 ? 33.283 -7.979 -21.759 1.00 83.88 116 SER A CA 1
ATOM 940 C C . SER A 1 116 ? 33.168 -7.335 -20.366 1.00 83.88 116 SER A C 1
ATOM 942 O O . SER A 1 116 ? 34.140 -6.755 -19.886 1.00 83.88 116 SER A O 1
ATOM 944 N N . ARG A 1 117 ? 32.007 -7.454 -19.710 1.00 82.19 117 ARG A N 1
ATOM 945 C CA . ARG A 1 117 ? 31.691 -6.892 -18.386 1.00 82.19 117 ARG A CA 1
ATOM 946 C C . ARG A 1 117 ? 31.928 -7.867 -17.230 1.00 82.19 117 ARG A C 1
ATOM 948 O O . ARG A 1 117 ? 32.051 -7.406 -16.101 1.00 82.19 117 ARG A O 1
ATOM 955 N N . VAL A 1 118 ? 31.959 -9.176 -17.493 1.00 88.50 118 VAL A N 1
ATOM 956 C CA . VAL A 1 118 ? 32.014 -10.218 -16.445 1.00 88.50 118 VAL A CA 1
ATOM 957 C C . VAL A 1 118 ? 33.390 -10.878 -16.359 1.00 88.50 118 VAL A C 1
ATOM 959 O O . VAL A 1 118 ? 33.852 -11.199 -15.266 1.00 88.50 118 VAL A O 1
ATOM 962 N N . CYS A 1 119 ? 34.079 -11.053 -17.488 1.00 90.88 119 CYS A N 1
ATOM 963 C CA . CYS A 1 119 ? 35.409 -11.654 -17.491 1.00 90.88 119 CYS A CA 1
ATOM 964 C C . CYS A 1 119 ? 36.499 -10.636 -17.150 1.00 90.88 119 CYS A C 1
ATOM 966 O O . CYS A 1 119 ? 36.493 -9.498 -17.627 1.00 90.88 119 CYS A O 1
ATOM 968 N N . LEU A 1 120 ? 37.474 -11.092 -16.364 1.00 88.50 120 LEU A N 1
ATOM 969 C CA . LEU A 1 120 ? 38.668 -10.330 -16.022 1.00 88.50 120 LEU A CA 1
ATOM 970 C C . LEU A 1 120 ? 39.484 -10.022 -17.286 1.00 88.50 120 LEU A C 1
ATOM 972 O O . LEU A 1 120 ? 39.651 -10.872 -18.161 1.00 88.50 120 LEU A O 1
ATOM 976 N N . SER A 1 121 ? 40.009 -8.804 -17.371 1.00 89.75 121 SER A N 1
ATOM 977 C CA . SER A 1 121 ? 40.906 -8.361 -18.439 1.00 89.75 121 SER A CA 1
ATOM 978 C C . SER A 1 121 ? 42.064 -7.566 -17.847 1.00 89.75 121 SER A C 1
ATOM 980 O O . SER A 1 121 ? 41.973 -7.093 -16.712 1.00 89.75 121 SER A O 1
ATOM 982 N N . SER A 1 122 ? 43.145 -7.381 -18.605 1.00 90.94 122 SER A N 1
ATOM 983 C CA . SER A 1 122 ? 44.213 -6.483 -18.170 1.00 90.94 122 SER A CA 1
ATOM 984 C C . SER A 1 122 ? 43.715 -5.034 -18.097 1.00 90.94 122 SER A C 1
ATOM 986 O O . SER A 1 122 ? 42.676 -4.666 -18.665 1.00 90.94 122 SER A O 1
ATOM 988 N N . VAL A 1 123 ? 44.441 -4.207 -17.345 1.00 88.62 123 VAL A N 1
ATOM 989 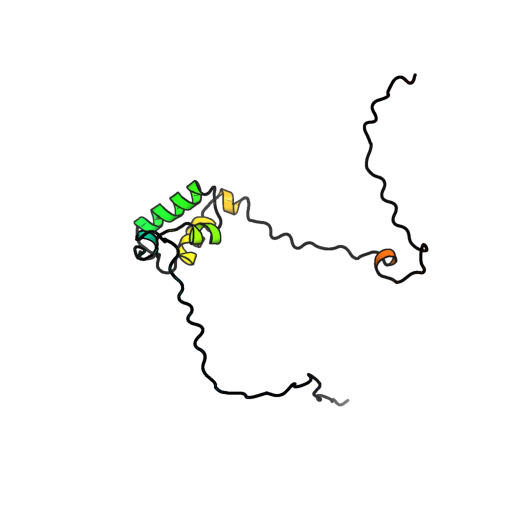C CA . VAL A 1 123 ? 44.090 -2.797 -17.145 1.00 88.62 123 VAL A CA 1
ATOM 990 C C . VAL A 1 123 ? 44.053 -2.092 -18.508 1.00 88.62 123 VAL A C 1
ATOM 992 O O . VAL A 1 123 ? 44.967 -2.254 -19.311 1.00 88.62 123 VAL A O 1
ATOM 995 N N . PHE A 1 124 ? 42.984 -1.335 -18.774 1.00 86.44 124 PHE A N 1
ATOM 996 C CA . PHE A 1 124 ? 42.706 -0.633 -20.042 1.00 86.44 124 PHE A CA 1
ATOM 997 C C . PHE A 1 124 ? 42.401 -1.506 -21.275 1.00 86.44 124 PHE A C 1
ATOM 999 O O . PHE A 1 124 ? 42.171 -0.959 -22.350 1.00 86.44 124 PHE A O 1
ATOM 1006 N N . GLN A 1 125 ? 42.315 -2.834 -21.150 1.00 89.81 125 GLN A N 1
ATOM 1007 C CA . GLN A 1 125 ? 41.985 -3.711 -22.286 1.00 89.81 125 GLN A CA 1
ATOM 1008 C C . GLN A 1 125 ? 40.527 -3.582 -22.754 1.00 89.81 125 GLN A C 1
ATOM 1010 O O . GLN A 1 125 ? 40.219 -3.823 -23.920 1.00 89.81 125 GLN A O 1
ATOM 1015 N N . ARG A 1 126 ? 39.613 -3.229 -21.845 1.00 88.19 126 ARG A N 1
ATOM 1016 C CA . ARG A 1 126 ? 38.180 -3.064 -22.116 1.00 88.19 126 ARG A CA 1
ATOM 1017 C C . ARG A 1 126 ? 37.734 -1.712 -21.567 1.00 88.19 126 ARG A C 1
ATOM 1019 O O . ARG A 1 126 ? 37.860 -1.464 -20.372 1.00 88.19 126 ARG A O 1
ATOM 1026 N N . ILE A 1 127 ? 37.222 -0.841 -22.435 1.00 85.62 127 ILE A N 1
ATOM 1027 C CA . ILE A 1 127 ? 36.746 0.502 -22.079 1.00 85.62 127 ILE A CA 1
ATOM 1028 C C . ILE A 1 127 ? 35.290 0.615 -22.531 1.00 85.62 127 ILE A C 1
ATOM 1030 O O . ILE A 1 127 ? 34.962 0.276 -23.666 1.00 85.62 127 ILE A O 1
ATOM 1034 N N . GLY A 1 128 ? 34.412 1.062 -21.634 1.00 86.44 128 GLY A N 1
ATOM 1035 C CA . GLY A 1 128 ? 33.046 1.436 -21.990 1.00 86.44 128 GLY A CA 1
ATOM 1036 C C . GLY A 1 128 ? 33.025 2.883 -22.462 1.00 86.44 128 GLY A C 1
ATOM 1037 O O . GLY A 1 128 ? 33.499 3.758 -21.741 1.00 86.44 128 GLY A O 1
ATOM 1038 N N . LEU A 1 129 ? 32.497 3.126 -23.657 1.00 88.56 129 LEU A N 1
ATOM 1039 C CA . LEU A 1 129 ? 32.293 4.466 -24.192 1.00 88.56 129 LEU A CA 1
ATOM 1040 C C . LEU A 1 129 ? 30.792 4.721 -24.284 1.00 88.56 129 LEU A C 1
ATOM 1042 O O . LEU A 1 129 ? 30.129 4.150 -25.145 1.00 88.56 129 LEU A O 1
ATOM 1046 N N . ASP A 1 130 ? 30.283 5.587 -23.415 1.00 90.38 130 ASP A N 1
ATOM 1047 C CA . ASP A 1 130 ? 28.898 6.042 -23.465 1.00 90.38 130 ASP A CA 1
ATOM 1048 C C . ASP A 1 130 ? 28.890 7.496 -23.934 1.00 90.38 130 ASP A C 1
ATOM 1050 O O . ASP A 1 130 ? 29.393 8.393 -23.252 1.00 90.38 130 ASP A O 1
ATOM 1054 N N . PHE A 1 131 ? 28.342 7.735 -25.126 1.00 86.50 131 PHE A N 1
ATOM 1055 C CA . PHE A 1 131 ? 28.113 9.096 -25.585 1.00 86.50 131 PHE A CA 1
ATOM 1056 C C . PHE A 1 131 ? 26.842 9.627 -24.923 1.00 86.50 131 PHE A C 1
ATOM 1058 O O . PHE A 1 131 ? 25.783 9.004 -25.046 1.00 86.50 131 PHE A O 1
ATOM 1065 N N . PRO A 1 132 ? 26.902 10.777 -24.240 1.00 85.00 132 PRO A N 1
ATOM 1066 C CA . PRO A 1 132 ? 25.685 11.469 -23.853 1.00 85.00 132 PRO A CA 1
ATOM 1067 C C . PRO A 1 132 ? 24.883 11.830 -25.112 1.00 85.00 132 PRO A C 1
ATOM 1069 O O . PRO A 1 132 ? 25.446 12.047 -26.188 1.00 85.00 132 PRO A O 1
ATOM 1072 N N . GLY A 1 133 ? 23.558 11.892 -24.977 1.00 86.12 133 GLY A N 1
ATOM 1073 C CA . GLY A 1 133 ? 22.680 12.349 -26.054 1.00 86.12 133 GLY A CA 1
ATOM 1074 C C . GLY A 1 133 ? 23.017 13.771 -26.525 1.00 86.12 133 GLY A C 1
ATOM 1075 O O . GLY A 1 133 ? 23.879 14.454 -25.974 1.00 86.12 133 GLY A O 1
ATOM 1076 N N . SER A 1 134 ? 22.318 14.243 -27.557 1.00 88.69 134 SER A N 1
ATOM 1077 C CA . SER A 1 134 ? 22.564 15.564 -28.143 1.00 88.69 134 SER A CA 1
ATOM 1078 C C . SER A 1 134 ? 22.533 16.681 -27.096 1.00 88.69 134 SER A C 1
ATOM 1080 O O . SER A 1 134 ? 21.534 16.856 -26.394 1.00 88.69 134 SER A O 1
ATOM 1082 N N . PHE A 1 135 ? 23.589 17.487 -27.053 1.00 83.69 135 PHE A N 1
ATOM 1083 C CA . PHE A 1 135 ? 23.613 18.704 -26.254 1.00 83.69 135 PHE A CA 1
ATOM 1084 C C . PHE A 1 135 ? 23.094 19.891 -27.061 1.00 83.69 135 PHE A C 1
ATOM 1086 O O . PHE A 1 135 ? 23.533 20.139 -28.184 1.00 83.69 135 PHE A O 1
ATOM 1093 N N . LEU A 1 136 ? 22.198 20.672 -26.460 1.00 86.06 136 LEU A N 1
ATOM 1094 C CA . LEU A 1 136 ? 21.816 21.983 -26.975 1.00 86.06 136 LEU A CA 1
ATOM 1095 C C . LEU A 1 136 ? 22.900 22.995 -26.601 1.00 86.06 136 LEU A C 1
ATOM 1097 O O . LEU A 1 136 ? 22.896 23.569 -25.513 1.00 86.06 136 LEU A O 1
ATOM 1101 N N . ILE A 1 137 ? 23.852 23.197 -27.508 1.00 83.94 137 ILE A N 1
ATOM 1102 C CA . ILE A 1 137 ? 24.912 24.189 -27.338 1.00 83.94 137 ILE A CA 1
ATOM 1103 C C . ILE A 1 137 ? 24.388 25.543 -27.821 1.00 83.94 137 ILE A C 1
ATOM 1105 O O . ILE A 1 137 ? 24.065 25.724 -28.996 1.00 83.94 137 ILE A O 1
ATOM 1109 N N . ARG A 1 138 ? 24.328 26.526 -26.918 1.00 80.62 138 ARG A N 1
ATOM 1110 C CA . ARG A 1 138 ? 24.095 27.922 -27.297 1.00 80.62 138 ARG A CA 1
ATOM 1111 C C . ARG A 1 138 ? 25.383 28.475 -27.901 1.00 80.62 138 ARG A C 1
ATOM 1113 O O . ARG A 1 138 ? 26.389 28.582 -27.205 1.00 80.62 138 ARG A O 1
ATOM 1120 N N . SER A 1 139 ? 25.356 28.845 -29.179 1.00 78.75 139 SER A N 1
ATOM 1121 C CA . SER A 1 139 ? 26.477 29.554 -29.803 1.00 78.75 139 SER A CA 1
ATOM 1122 C C . SER A 1 139 ? 26.653 30.913 -29.116 1.00 78.75 139 SER A C 1
ATOM 1124 O O . SER A 1 139 ? 25.777 31.778 -29.196 1.00 78.75 139 SER A O 1
ATOM 1126 N N . SER A 1 140 ? 27.758 31.094 -28.390 1.00 79.19 140 SER A N 1
ATOM 1127 C CA . SER A 1 140 ? 28.204 32.430 -27.999 1.00 79.19 140 SER A CA 1
ATOM 1128 C C . SER A 1 140 ? 28.860 33.062 -29.217 1.00 79.19 140 SER A C 1
ATOM 1130 O O . SER A 1 140 ? 29.745 32.450 -29.817 1.00 79.19 140 SER A O 1
ATOM 1132 N N . LYS A 1 141 ? 28.479 34.295 -29.565 1.00 74.81 141 LYS A N 1
ATOM 1133 C CA . LYS A 1 141 ? 29.340 35.116 -30.422 1.00 74.81 141 LYS A CA 1
ATOM 1134 C C . LYS A 1 141 ? 30.674 35.245 -29.685 1.00 74.81 141 LYS A C 1
ATOM 1136 O O . LYS A 1 141 ? 30.692 35.667 -28.527 1.00 74.81 141 LYS A O 1
ATOM 1141 N N . GLY A 1 142 ? 31.742 34.738 -30.300 1.00 77.88 142 GLY A N 1
ATOM 1142 C CA . GLY A 1 142 ? 33.102 34.889 -29.791 1.00 77.88 142 GLY A CA 1
ATOM 1143 C C . GLY A 1 142 ? 33.467 36.368 -29.650 1.00 77.88 142 GLY A C 1
ATOM 1144 O O . GLY A 1 142 ? 32.756 37.229 -30.174 1.00 77.88 142 GLY A O 1
ATOM 1145 N N . ARG A 1 143 ? 34.541 36.641 -28.904 1.00 56.81 143 ARG A N 1
ATOM 1146 C CA . ARG A 1 143 ? 35.133 37.983 -28.843 1.00 56.81 143 ARG A CA 1
ATOM 1147 C C . ARG A 1 143 ? 35.621 38.433 -30.211 1.00 56.81 143 ARG A C 1
ATOM 1149 O O . ARG A 1 143 ? 36.156 37.565 -30.934 1.00 56.81 143 ARG A O 1
#